Protein AF-A0A1E4LLB7-F1 (afdb_monomer_lite)

Structure (mmCIF, N/CA/C/O backbone):
data_AF-A0A1E4LLB7-F1
#
_entry.id   AF-A0A1E4LLB7-F1
#
loop_
_atom_site.group_PDB
_atom_site.id
_atom_site.type_symbol
_atom_site.label_atom_id
_atom_site.label_alt_id
_atom_site.label_comp_id
_atom_site.label_asym_id
_atom_site.label_entity_id
_atom_site.label_seq_id
_atom_site.pdbx_PDB_ins_code
_atom_site.Cartn_x
_atom_site.Cartn_y
_atom_site.Cartn_z
_atom_site.occupancy
_atom_site.B_iso_or_equiv
_atom_site.auth_seq_id
_atom_site.auth_comp_id
_atom_site.auth_asym_id
_atom_site.auth_atom_id
_atom_site.pdbx_PDB_model_num
ATOM 1 N N . MET A 1 1 ? -26.746 -5.885 -0.705 1.00 63.06 1 MET A N 1
ATOM 2 C CA . MET A 1 1 ? -27.217 -6.423 0.594 1.00 63.06 1 MET A CA 1
ATOM 3 C C . MET A 1 1 ? -27.078 -7.938 0.718 1.00 63.06 1 MET A C 1
ATOM 5 O O . MET A 1 1 ? -26.486 -8.363 1.697 1.00 63.06 1 MET A O 1
ATOM 9 N N . ILE A 1 2 ? -27.554 -8.748 -0.239 1.00 76.56 2 ILE A N 1
ATOM 10 C CA . ILE A 1 2 ? -27.534 -10.228 -0.144 1.00 76.56 2 ILE A CA 1
ATOM 11 C C . ILE A 1 2 ? -26.141 -10.801 0.170 1.00 76.56 2 ILE A C 1
ATOM 13 O O . ILE A 1 2 ? -26.000 -11.588 1.100 1.00 76.56 2 ILE A O 1
ATOM 17 N N . VAL A 1 3 ? -25.099 -10.339 -0.532 1.00 80.56 3 VAL A N 1
ATOM 18 C CA . VAL A 1 3 ? -23.709 -10.778 -0.293 1.00 80.56 3 VAL A CA 1
ATOM 19 C C . VAL A 1 3 ? -23.249 -10.482 1.137 1.00 80.56 3 VAL A C 1
ATOM 21 O O . VAL A 1 3 ? -22.582 -11.309 1.746 1.00 80.56 3 VAL A O 1
ATOM 24 N N . ALA A 1 4 ? -23.629 -9.331 1.698 1.00 79.12 4 ALA A N 1
ATOM 25 C CA . ALA A 1 4 ? -23.248 -8.960 3.058 1.00 79.12 4 ALA A CA 1
ATOM 26 C C . ALA A 1 4 ? -23.943 -9.851 4.095 1.00 79.12 4 ALA A C 1
ATOM 28 O O . ALA A 1 4 ? -23.287 -10.349 5.002 1.00 79.12 4 ALA A O 1
ATOM 29 N N . VAL A 1 5 ? -25.243 -10.111 3.929 1.00 82.25 5 VAL A N 1
ATOM 30 C CA . VAL A 1 5 ? -26.004 -11.003 4.822 1.00 82.25 5 VAL A CA 1
ATOM 31 C C . VAL A 1 5 ? -25.428 -12.419 4.791 1.00 82.25 5 VAL A C 1
ATOM 33 O O . VAL A 1 5 ? -25.175 -13.006 5.840 1.00 82.25 5 VAL A O 1
ATOM 36 N N . PHE A 1 6 ? -25.141 -12.938 3.595 1.00 85.06 6 PHE A N 1
ATOM 37 C CA . PHE A 1 6 ? -24.520 -14.251 3.439 1.00 85.06 6 PHE A CA 1
ATOM 38 C C . PHE A 1 6 ? -23.117 -14.297 4.059 1.00 85.06 6 PHE A C 1
ATOM 40 O O . PHE A 1 6 ? -22.771 -15.251 4.748 1.00 85.06 6 PHE A O 1
ATOM 47 N N . ASN A 1 7 ? -22.329 -13.234 3.884 1.00 85.69 7 ASN A N 1
ATOM 48 C CA . ASN A 1 7 ? -21.011 -13.103 4.496 1.00 85.69 7 ASN A CA 1
ATOM 49 C C . ASN A 1 7 ? -21.071 -13.110 6.032 1.00 85.69 7 ASN A C 1
ATOM 51 O O . ASN A 1 7 ? -20.263 -13.777 6.673 1.00 85.69 7 ASN A O 1
ATOM 55 N N . TYR A 1 8 ? -22.043 -12.411 6.623 1.00 84.12 8 TYR A N 1
ATOM 56 C CA . TYR A 1 8 ? -22.267 -12.432 8.069 1.00 84.12 8 TYR A CA 1
ATOM 57 C C . TYR A 1 8 ? -22.667 -13.827 8.568 1.00 84.12 8 TYR A C 1
ATOM 59 O O . TYR A 1 8 ? -22.150 -14.280 9.588 1.00 84.12 8 TYR A O 1
ATOM 67 N N . ALA A 1 9 ? -23.521 -14.544 7.832 1.00 84.62 9 ALA A N 1
ATOM 68 C CA . ALA A 1 9 ? -23.874 -15.925 8.163 1.00 84.62 9 ALA A CA 1
ATOM 69 C C . ALA A 1 9 ? -22.661 -16.874 8.071 1.00 84.62 9 ALA A C 1
ATOM 71 O O . ALA A 1 9 ? -22.466 -17.720 8.946 1.00 84.62 9 ALA A O 1
ATOM 72 N N . LEU A 1 10 ? -21.806 -16.699 7.057 1.00 83.06 10 LEU A N 1
ATOM 73 C CA . LEU A 1 10 ? -20.580 -17.479 6.858 1.00 83.06 10 LEU A CA 1
ATOM 74 C C . LEU A 1 10 ? -19.551 -17.231 7.978 1.00 83.06 10 LEU A C 1
ATOM 76 O O . LEU A 1 10 ? -18.949 -18.173 8.493 1.00 83.06 10 LEU A O 1
ATOM 80 N N . GLN A 1 11 ? -19.395 -15.970 8.394 1.00 82.44 11 GLN A N 1
ATOM 81 C CA . GLN A 1 11 ? -18.578 -15.561 9.544 1.00 82.44 11 GLN A CA 1
ATOM 82 C C . GLN A 1 11 ? -19.073 -16.176 10.860 1.00 82.44 11 GLN A C 1
ATOM 84 O O . GLN A 1 11 ? -18.268 -16.601 11.685 1.00 82.44 11 GLN A O 1
ATOM 89 N N . GLY A 1 12 ? -20.393 -16.255 11.048 1.00 76.50 12 GLY A N 1
ATOM 90 C CA . GLY A 1 12 ? -21.005 -16.815 12.255 1.00 76.50 12 GLY A CA 1
ATOM 91 C C . GLY A 1 12 ? -20.972 -18.344 12.352 1.00 76.50 12 GLY A C 1
ATOM 92 O O . GLY A 1 12 ? -21.199 -18.880 13.437 1.00 76.50 12 GLY A O 1
ATOM 93 N N . THR A 1 13 ? -20.693 -19.045 11.250 1.00 82.12 13 THR A N 1
ATOM 94 C CA . THR A 1 13 ? -20.763 -20.513 11.162 1.00 82.12 13 THR A CA 1
ATOM 95 C C . THR A 1 13 ? -19.412 -21.123 10.787 1.00 82.12 13 THR A C 1
ATOM 97 O O . THR A 1 13 ? -18.647 -21.500 11.670 1.00 82.12 13 THR A O 1
ATOM 100 N N . ALA A 1 14 ? -19.105 -21.201 9.490 1.00 73.25 14 ALA A N 1
ATOM 101 C CA . ALA A 1 14 ? -17.976 -21.945 8.933 1.00 73.25 14 ALA A CA 1
ATOM 102 C C . ALA A 1 14 ? -16.610 -21.288 9.179 1.00 73.25 14 ALA A C 1
ATOM 104 O O . ALA A 1 14 ? -15.604 -21.982 9.268 1.00 73.25 14 ALA A O 1
ATOM 105 N N . LEU A 1 15 ? -16.567 -19.958 9.293 1.00 72.94 15 LEU A N 1
ATOM 106 C CA . LEU A 1 15 ? -15.328 -19.202 9.523 1.00 72.94 15 LEU A CA 1
ATOM 107 C C . LEU A 1 15 ? -15.139 -18.801 10.993 1.00 72.94 15 LEU A C 1
ATOM 109 O O . LEU A 1 15 ? -14.212 -18.056 11.333 1.00 72.94 15 LEU A O 1
ATOM 113 N N . LYS A 1 16 ? -16.013 -19.294 11.876 1.00 71.44 16 LYS A N 1
ATOM 114 C CA . LYS A 1 16 ? -15.965 -19.010 13.306 1.00 71.44 16 LYS A CA 1
ATOM 115 C C . LYS A 1 16 ? -14.665 -19.570 13.891 1.00 71.44 16 LYS A C 1
ATOM 117 O O . LYS A 1 16 ? -14.416 -20.767 13.837 1.00 71.44 16 LYS A O 1
ATOM 122 N N . GLY A 1 17 ? -13.833 -18.688 14.443 1.00 67.19 17 GLY A N 1
ATOM 123 C CA . GLY A 1 17 ? -12.534 -19.043 15.029 1.00 67.19 17 GLY A CA 1
ATOM 124 C C . GLY A 1 17 ? -11.329 -18.914 14.089 1.00 67.19 17 GLY A C 1
ATOM 125 O O . GLY A 1 17 ? -10.203 -18.970 14.566 1.00 67.19 17 GLY A O 1
ATOM 126 N N . MET A 1 18 ? -11.525 -18.655 12.788 1.00 68.44 18 MET A N 1
ATOM 127 C CA . MET A 1 18 ? -10.414 -18.472 11.833 1.00 68.44 18 MET A CA 1
ATOM 128 C C . MET A 1 18 ? -9.831 -17.047 11.817 1.00 68.44 18 MET A C 1
ATOM 130 O O . MET A 1 18 ? -8.873 -16.784 11.098 1.00 68.44 18 MET A O 1
ATOM 134 N N . ASN A 1 19 ? -10.415 -16.117 12.583 1.00 70.50 19 ASN A N 1
ATOM 135 C CA . ASN A 1 19 ? -9.984 -14.717 12.719 1.00 70.50 19 ASN A CA 1
ATOM 136 C C . ASN A 1 19 ? -9.804 -13.956 11.383 1.00 70.50 19 ASN A C 1
ATOM 138 O O . ASN A 1 19 ? -9.046 -12.991 11.293 1.00 70.50 19 ASN A O 1
ATOM 142 N N . ILE A 1 20 ? -10.507 -14.386 10.328 1.00 72.12 20 ILE A N 1
ATOM 143 C CA . ILE A 1 20 ? -10.452 -13.758 9.004 1.00 72.12 20 ILE A CA 1
ATOM 144 C C . ILE A 1 20 ? -11.306 -12.490 9.009 1.00 72.12 20 ILE A C 1
ATOM 146 O O . ILE A 1 20 ? -12.443 -12.487 9.482 1.00 72.12 20 ILE A O 1
ATOM 150 N N . ASN A 1 21 ? -10.777 -11.411 8.435 1.00 76.12 21 ASN A N 1
ATOM 151 C CA . ASN A 1 21 ? -11.482 -10.137 8.361 1.00 76.12 21 ASN A CA 1
ATOM 152 C C . ASN A 1 21 ? -12.763 -10.247 7.492 1.00 76.12 21 ASN A C 1
ATOM 154 O O . ASN A 1 21 ? -12.668 -10.635 6.322 1.00 76.12 21 ASN A O 1
ATOM 158 N N . PRO A 1 22 ? -13.948 -9.857 8.006 1.00 78.81 22 PRO A N 1
ATOM 159 C CA . PRO A 1 22 ? -15.224 -9.959 7.288 1.00 78.81 22 PRO A CA 1
ATOM 160 C C . PRO A 1 22 ? -15.276 -9.157 5.988 1.00 78.81 22 PRO A C 1
ATOM 162 O O . PRO A 1 22 ? -16.010 -9.524 5.069 1.00 78.81 22 PRO A O 1
ATOM 165 N N . ASN A 1 23 ? -14.498 -8.080 5.878 1.00 79.44 23 ASN A N 1
ATOM 166 C CA . ASN A 1 23 ? -14.446 -7.270 4.663 1.00 79.44 23 ASN A CA 1
ATOM 167 C C . ASN A 1 23 ? -13.813 -8.045 3.502 1.00 79.44 23 ASN A C 1
ATOM 169 O O . ASN A 1 23 ? -14.218 -7.882 2.353 1.00 79.44 23 ASN A O 1
ATOM 173 N N . ILE A 1 24 ? -12.853 -8.924 3.797 1.00 75.56 24 ILE A N 1
ATOM 174 C CA . ILE A 1 24 ? -12.183 -9.752 2.791 1.00 75.56 24 ILE A CA 1
ATOM 175 C C . ILE A 1 24 ? -13.148 -10.800 2.248 1.00 75.56 24 ILE A C 1
ATOM 177 O O . ILE A 1 24 ? -13.271 -10.977 1.038 1.00 75.56 24 ILE A O 1
ATOM 181 N N . THR A 1 25 ? -13.848 -11.496 3.139 1.00 80.31 25 THR A N 1
ATOM 182 C CA . THR A 1 25 ? -14.781 -12.555 2.752 1.00 80.31 25 THR A CA 1
ATOM 183 C C . THR A 1 25 ? -15.961 -11.976 1.969 1.00 80.31 25 THR A C 1
ATOM 185 O O . THR A 1 25 ? -16.367 -12.556 0.963 1.00 80.31 25 THR A O 1
ATOM 188 N N . ALA A 1 26 ? -16.418 -10.766 2.319 1.00 82.62 26 ALA A N 1
ATOM 189 C CA . ALA A 1 26 ? -17.394 -10.019 1.527 1.00 82.62 26 ALA A CA 1
ATOM 190 C C . ALA A 1 26 ? -16.867 -9.656 0.129 1.00 82.62 26 ALA A C 1
ATOM 192 O O . ALA A 1 26 ? -17.610 -9.773 -0.846 1.00 82.62 26 ALA A O 1
ATOM 193 N N . LEU A 1 27 ? -15.598 -9.239 0.015 1.00 79.62 27 LEU A N 1
ATOM 194 C CA . LEU A 1 27 ? -14.969 -8.912 -1.268 1.00 79.62 27 LEU A CA 1
ATOM 195 C C . LEU A 1 27 ? -14.899 -10.144 -2.182 1.00 79.62 27 LEU A C 1
ATOM 197 O O . LEU A 1 27 ? -15.311 -10.076 -3.339 1.00 79.62 27 LEU A O 1
ATOM 201 N N . LEU A 1 28 ? -14.426 -11.277 -1.655 1.00 81.19 28 LEU A N 1
ATOM 202 C CA . LEU A 1 28 ? -14.304 -12.533 -2.401 1.00 81.19 28 LEU A CA 1
ATOM 203 C C . LEU A 1 28 ? -15.670 -13.055 -2.857 1.00 81.19 28 LEU A C 1
ATOM 205 O O . LEU A 1 28 ? -15.839 -13.398 -4.028 1.00 81.19 28 LEU A O 1
ATOM 209 N N . LEU A 1 29 ? -16.666 -13.048 -1.965 1.00 84.56 29 LEU A N 1
ATOM 210 C CA . LEU A 1 29 ? -18.039 -13.408 -2.316 1.00 84.56 29 LEU A CA 1
ATOM 211 C C . LEU A 1 29 ? -18.620 -12.454 -3.366 1.00 84.56 29 LEU A C 1
ATOM 213 O O . LEU A 1 29 ? -19.259 -12.906 -4.312 1.00 84.56 29 LEU A O 1
ATOM 217 N N . GLY A 1 30 ? -18.363 -11.149 -3.252 1.00 82.50 30 GLY A N 1
ATOM 218 C CA . GLY A 1 30 ? -18.782 -10.161 -4.246 1.00 82.50 30 GLY A CA 1
ATOM 219 C C . GLY A 1 30 ? -18.190 -10.429 -5.633 1.00 82.50 30 GLY A C 1
ATOM 220 O O . GLY A 1 30 ? -18.908 -10.360 -6.628 1.00 82.50 30 GLY A O 1
ATOM 221 N N . ILE A 1 31 ? -16.908 -10.799 -5.712 1.00 81.19 31 ILE A N 1
ATOM 222 C CA . ILE A 1 31 ? -16.253 -11.163 -6.978 1.00 81.19 31 ILE A CA 1
ATOM 223 C C . ILE A 1 31 ? -16.875 -12.434 -7.571 1.00 81.19 31 ILE A C 1
ATOM 225 O O . ILE A 1 31 ? -17.183 -12.455 -8.763 1.00 81.19 31 ILE A O 1
ATOM 229 N N . LEU A 1 32 ? -17.097 -13.471 -6.755 1.00 85.00 32 LEU A N 1
ATOM 230 C CA . LEU A 1 32 ? -17.693 -14.739 -7.194 1.00 85.00 32 LEU A CA 1
ATOM 231 C C . LEU A 1 32 ? -19.117 -14.545 -7.724 1.00 85.00 32 LEU A C 1
ATOM 233 O O . LEU A 1 32 ? -19.412 -14.900 -8.862 1.00 85.00 32 LEU A O 1
ATOM 237 N N . VAL A 1 33 ? -19.984 -13.923 -6.926 1.00 85.69 33 VAL A N 1
ATOM 238 C CA . VAL A 1 33 ? -21.388 -13.671 -7.280 1.00 85.69 33 VAL A CA 1
ATOM 239 C C . VAL A 1 33 ? -21.484 -12.723 -8.485 1.00 85.69 33 VAL A C 1
ATOM 241 O O . VAL A 1 33 ? -22.341 -12.907 -9.348 1.00 85.69 33 VAL A O 1
ATOM 244 N N . GLY A 1 34 ? -20.565 -11.757 -8.603 1.00 83.62 34 GLY A N 1
ATOM 245 C CA . GLY A 1 34 ? -20.459 -10.881 -9.772 1.00 83.62 34 GLY A CA 1
ATOM 246 C C . GLY A 1 34 ? -19.996 -11.597 -11.043 1.00 83.62 34 GLY A C 1
ATOM 247 O O . GLY A 1 34 ? -20.474 -11.274 -12.129 1.00 83.62 34 GLY A O 1
ATOM 248 N N . ASN A 1 35 ? -19.096 -12.581 -10.937 1.00 84.00 35 ASN A N 1
ATOM 249 C CA . ASN A 1 35 ? -18.689 -13.428 -12.066 1.00 84.00 35 ASN A CA 1
ATOM 250 C C . ASN A 1 35 ? -19.808 -14.362 -12.533 1.00 84.00 35 ASN A C 1
ATOM 252 O O . ASN A 1 35 ? -19.918 -14.604 -13.729 1.00 84.00 35 ASN A O 1
ATOM 256 N N . LEU A 1 36 ? -20.669 -14.816 -11.621 1.00 86.56 36 LEU A N 1
ATOM 257 C CA . LEU A 1 36 ? -21.858 -15.610 -11.946 1.00 86.56 36 LEU A CA 1
ATOM 258 C C . LEU A 1 36 ? -23.005 -14.781 -12.556 1.00 86.56 36 LEU A C 1
ATOM 260 O O . LEU A 1 36 ? -24.041 -15.340 -12.895 1.00 86.56 36 LEU A O 1
ATOM 264 N N . GLY A 1 37 ? -22.848 -13.457 -12.684 1.00 83.31 37 GLY A N 1
ATOM 265 C CA . GLY A 1 37 ? -23.86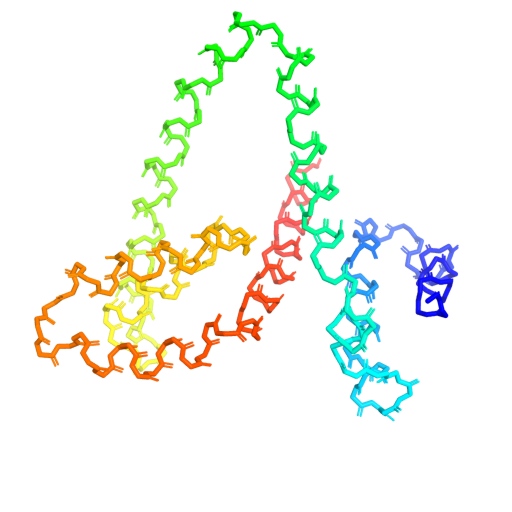8 -12.572 -13.257 1.00 83.31 37 GLY A CA 1
ATOM 266 C C . GLY A 1 37 ? -25.067 -12.305 -12.342 1.00 83.31 37 GLY A C 1
ATOM 267 O O . GLY A 1 37 ? -26.044 -11.705 -12.775 1.00 83.31 37 GLY A O 1
ATOM 268 N N . LEU A 1 38 ? -24.996 -12.717 -11.074 1.00 84.38 38 LEU A N 1
ATOM 269 C CA . LEU A 1 38 ? -26.083 -12.560 -10.101 1.00 84.38 38 LEU A CA 1
ATOM 270 C C . LEU A 1 38 ? -26.171 -11.141 -9.517 1.00 84.38 38 LEU A C 1
ATOM 272 O O . LEU A 1 38 ? -27.167 -10.795 -8.886 1.00 84.38 38 LEU A O 1
ATOM 276 N N . ILE A 1 39 ? -25.122 -10.329 -9.686 1.00 83.44 39 ILE A N 1
ATOM 277 C CA . ILE A 1 39 ? -25.096 -8.922 -9.275 1.00 83.44 39 ILE A CA 1
ATOM 278 C C . ILE A 1 39 ? -24.539 -8.039 -10.386 1.00 83.44 39 ILE A C 1
ATOM 280 O O . ILE A 1 39 ? -23.642 -8.428 -11.139 1.00 83.44 39 ILE A O 1
ATOM 284 N N . ASP A 1 40 ? -25.040 -6.810 -10.433 1.00 78.94 40 ASP A N 1
ATOM 285 C CA . ASP A 1 40 ? -24.571 -5.797 -11.362 1.00 78.94 40 ASP A CA 1
ATOM 286 C C . ASP A 1 40 ? -23.098 -5.443 -11.154 1.00 78.94 40 ASP A C 1
ATOM 288 O O . ASP A 1 40 ? -22.620 -5.258 -10.032 1.00 78.94 40 ASP A O 1
ATOM 292 N N . ARG A 1 41 ? -22.376 -5.275 -12.265 1.00 76.81 41 ARG A N 1
ATOM 293 C CA . ARG A 1 41 ? -21.036 -4.681 -12.261 1.00 76.81 41 ARG A CA 1
ATOM 294 C C . ARG A 1 41 ? -21.137 -3.180 -12.031 1.00 76.81 41 ARG A C 1
ATOM 296 O O . ARG A 1 41 ? -22.008 -2.528 -12.599 1.00 76.81 41 ARG A O 1
ATOM 303 N N . ALA A 1 42 ? -20.215 -2.643 -11.232 1.00 75.31 42 ALA A N 1
ATOM 304 C CA . ALA A 1 42 ? -20.131 -1.212 -10.938 1.00 75.31 42 ALA A CA 1
ATOM 305 C C . ALA A 1 42 ? -21.479 -0.581 -10.497 1.00 75.31 42 ALA A C 1
ATOM 307 O O . ALA A 1 42 ? -21.854 0.473 -11.010 1.00 75.31 42 ALA A O 1
ATOM 308 N N . PRO A 1 43 ? -22.214 -1.182 -9.536 1.00 79.88 43 PRO A N 1
ATOM 309 C CA . PRO A 1 43 ? -23.557 -0.722 -9.171 1.00 79.88 43 PRO A CA 1
ATOM 310 C C . PRO A 1 43 ? -23.550 0.718 -8.632 1.00 79.88 43 PRO A C 1
ATOM 312 O O . PRO A 1 43 ? -24.477 1.478 -8.879 1.00 79.88 43 PRO A O 1
ATOM 315 N N . LEU A 1 44 ? -22.458 1.125 -7.975 1.00 81.75 44 LEU A N 1
ATOM 316 C CA . LEU A 1 44 ? -22.225 2.498 -7.509 1.00 81.75 44 LEU A CA 1
ATOM 317 C C . LEU A 1 44 ? -22.214 3.533 -8.640 1.00 81.75 44 LEU A C 1
ATOM 319 O O . LEU A 1 44 ? -22.694 4.643 -8.441 1.00 81.75 44 LEU A O 1
ATOM 323 N N . PHE A 1 45 ? -21.677 3.171 -9.807 1.00 82.31 45 PHE A N 1
ATOM 324 C CA . PHE A 1 45 ? -21.682 4.037 -10.987 1.00 82.31 45 PHE A CA 1
ATOM 325 C C . PHE A 1 45 ? -23.027 3.977 -11.709 1.00 82.31 45 PHE A C 1
ATOM 327 O O . PHE A 1 45 ? -23.525 5.004 -12.148 1.00 82.31 45 PHE A O 1
ATOM 334 N N . LYS A 1 46 ? -23.653 2.795 -11.779 1.00 83.69 46 LYS A N 1
ATOM 335 C CA . LYS A 1 46 ? -24.982 2.629 -12.391 1.00 83.69 46 LYS A CA 1
ATOM 336 C C . LYS A 1 46 ? -26.071 3.436 -11.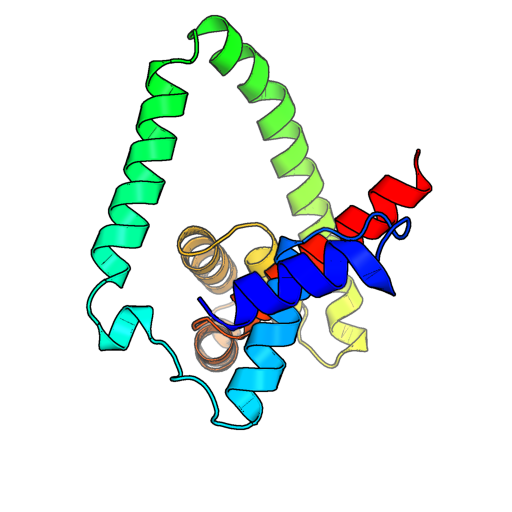684 1.00 83.69 46 LYS A C 1
ATOM 338 O O . LYS A 1 46 ? -26.969 3.942 -12.343 1.00 83.69 46 LYS A O 1
ATOM 343 N N . CYS A 1 47 ? -25.998 3.542 -10.361 1.00 87.44 47 CYS A N 1
ATOM 344 C CA . CYS A 1 47 ? -26.956 4.306 -9.562 1.00 87.44 47 CYS A CA 1
ATOM 345 C C . CYS A 1 47 ? -26.505 5.752 -9.290 1.00 87.44 47 CYS A C 1
ATOM 347 O O . CYS A 1 47 ? -27.093 6.394 -8.427 1.00 87.44 47 CYS A O 1
ATOM 349 N N . ASP A 1 48 ? -25.438 6.225 -9.948 1.00 86.00 48 ASP A N 1
ATOM 350 C CA . ASP A 1 48 ? -24.839 7.559 -9.759 1.00 86.00 48 ASP A CA 1
ATOM 351 C C . ASP A 1 48 ? -24.544 7.931 -8.285 1.00 86.00 48 ASP A C 1
ATOM 353 O O . ASP A 1 48 ? -24.501 9.086 -7.872 1.00 86.00 48 ASP A O 1
ATOM 357 N N . ALA A 1 49 ? -24.318 6.916 -7.447 1.00 88.31 49 ALA A N 1
ATOM 358 C CA . ALA A 1 49 ? -2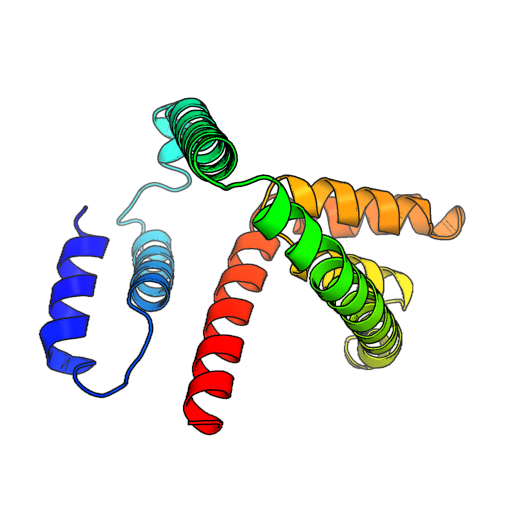4.107 7.066 -6.008 1.00 88.31 49 ALA A CA 1
ATOM 359 C C . ALA A 1 49 ? -22.619 7.176 -5.635 1.00 88.31 49 ALA A C 1
ATOM 361 O O . ALA A 1 49 ? -22.275 7.397 -4.472 1.00 88.31 49 ALA A O 1
ATOM 362 N N . TYR A 1 50 ? -21.716 7.013 -6.607 1.00 84.00 50 TYR A N 1
ATOM 363 C CA . TYR A 1 50 ? -20.274 7.056 -6.375 1.00 84.00 50 TYR A CA 1
ATOM 364 C C . TYR A 1 50 ? -19.817 8.396 -5.779 1.00 84.00 50 TYR A C 1
ATOM 366 O O . TYR A 1 50 ? -19.047 8.408 -4.817 1.00 84.00 50 TYR A O 1
ATOM 374 N N . GLY A 1 51 ? -20.337 9.519 -6.287 1.00 85.38 51 GLY A N 1
ATOM 375 C CA . GLY A 1 51 ? -20.023 10.848 -5.756 1.00 85.38 51 GLY A CA 1
ATOM 376 C C . GLY A 1 51 ? -20.424 11.004 -4.287 1.00 85.38 51 GLY A C 1
ATOM 377 O O . GLY A 1 51 ? -19.626 11.472 -3.476 1.00 85.38 51 GLY A O 1
ATOM 378 N N . LEU A 1 52 ? -21.617 10.524 -3.919 1.00 90.31 52 LEU A N 1
ATOM 379 C CA . LEU A 1 52 ? -22.110 10.542 -2.536 1.00 90.31 52 LEU A CA 1
ATOM 380 C C . LEU A 1 52 ? -21.259 9.677 -1.599 1.00 90.31 52 LEU A C 1
ATOM 382 O O . LEU A 1 52 ? -21.008 10.070 -0.458 1.00 90.31 52 LEU A O 1
ATOM 386 N N . LEU A 1 53 ? -20.778 8.524 -2.071 1.00 88.75 53 LEU A N 1
ATOM 387 C CA . LEU A 1 53 ? -19.872 7.667 -1.305 1.00 88.75 53 LEU A CA 1
ATOM 388 C C . LEU A 1 53 ? -18.541 8.377 -1.020 1.00 88.75 53 LEU A C 1
ATOM 390 O O . LEU A 1 53 ? -18.103 8.421 0.129 1.00 88.75 53 LEU A O 1
ATOM 394 N N . ILE A 1 54 ? -17.909 8.951 -2.048 1.00 86.44 54 ILE A N 1
ATOM 395 C CA . ILE A 1 54 ? -16.631 9.663 -1.897 1.00 86.44 54 ILE A CA 1
ATOM 396 C C . ILE A 1 54 ? -16.791 10.891 -0.997 1.00 86.44 54 ILE A C 1
ATOM 398 O O . ILE A 1 54 ? -15.959 11.107 -0.116 1.00 86.44 54 ILE A O 1
ATOM 402 N N . LEU A 1 55 ? -17.879 11.649 -1.156 1.00 89.06 55 LEU A N 1
ATOM 403 C CA . LEU A 1 55 ? -18.185 12.797 -0.304 1.00 89.06 55 LEU A CA 1
ATOM 404 C C . LEU A 1 55 ? -18.305 12.385 1.168 1.00 89.06 55 LEU A C 1
ATOM 406 O O . LEU A 1 55 ? -17.732 13.029 2.044 1.00 89.06 55 LEU A O 1
ATOM 410 N N . SER A 1 56 ? -19.000 11.278 1.431 1.00 90.19 56 SER A N 1
ATOM 411 C CA . SER A 1 56 ? -19.196 10.746 2.781 1.00 90.19 56 SER A CA 1
ATOM 412 C C . SER A 1 56 ? -17.874 10.286 3.412 1.00 90.19 56 SER A C 1
ATOM 414 O O . SER A 1 56 ? -17.616 10.564 4.582 1.00 90.19 56 SER A O 1
ATOM 416 N N . LEU A 1 57 ? -16.995 9.639 2.636 1.00 87.56 57 LEU A N 1
ATOM 417 C CA . LEU A 1 57 ? -15.655 9.237 3.086 1.00 87.56 57 LEU A CA 1
ATOM 418 C C . LEU A 1 57 ? -14.753 10.446 3.384 1.00 87.56 57 LEU A C 1
ATOM 420 O O . LEU A 1 57 ? -14.054 10.458 4.397 1.00 87.56 57 LEU A O 1
ATOM 424 N N . MET A 1 58 ? -14.793 11.479 2.540 1.00 87.56 58 MET A N 1
ATOM 425 C CA . MET A 1 58 ? -14.050 12.725 2.766 1.00 87.56 58 MET A CA 1
ATOM 426 C C . MET A 1 58 ? -14.576 13.477 3.994 1.00 87.56 58 MET A C 1
ATOM 428 O O . MET A 1 58 ? -13.787 13.952 4.809 1.00 87.56 58 MET A O 1
ATOM 432 N N . GLY A 1 59 ? -15.899 13.528 4.174 1.00 91.00 59 GLY A N 1
ATOM 433 C CA . GLY A 1 59 ? -16.534 14.103 5.359 1.00 91.00 59 GLY A CA 1
ATOM 434 C C . GLY A 1 59 ? -16.128 13.380 6.644 1.00 91.00 59 GLY A C 1
ATOM 435 O O . GLY A 1 59 ? -15.805 14.031 7.635 1.00 91.00 59 GLY A O 1
ATOM 436 N N . LEU A 1 60 ? -16.048 12.046 6.613 1.00 91.19 60 LEU A N 1
ATOM 437 C CA . LEU A 1 60 ? -15.548 11.248 7.733 1.00 91.19 60 LEU A CA 1
ATOM 438 C C . LEU A 1 60 ? -14.082 11.573 8.060 1.00 91.19 60 LEU A C 1
ATOM 440 O O . LEU A 1 60 ? -13.732 11.725 9.230 1.00 91.19 60 LEU A O 1
ATOM 444 N N . MET A 1 61 ? -13.222 11.720 7.047 1.00 87.44 61 MET A N 1
ATOM 445 C CA . MET A 1 61 ? -11.830 12.141 7.250 1.00 87.44 61 MET A CA 1
ATOM 446 C C . MET A 1 61 ? -11.739 13.533 7.887 1.00 87.44 61 MET A C 1
ATOM 448 O O . MET A 1 61 ? -11.012 13.707 8.866 1.00 87.44 61 MET A O 1
ATOM 452 N N . ALA A 1 62 ? -12.498 14.505 7.375 1.00 89.88 62 ALA A N 1
ATOM 453 C CA . ALA A 1 62 ? -12.535 15.860 7.919 1.00 89.88 62 ALA A CA 1
ATOM 454 C C . ALA A 1 62 ? -13.054 15.879 9.366 1.00 89.88 62 ALA A C 1
ATOM 456 O O . ALA A 1 62 ? -12.486 16.563 10.214 1.00 89.88 62 ALA A O 1
ATOM 457 N N . ASN A 1 63 ? -14.085 15.085 9.669 1.00 92.56 63 ASN A N 1
ATOM 458 C CA . ASN A 1 63 ? -14.628 14.952 11.017 1.00 92.56 63 ASN A CA 1
ATOM 459 C C . ASN A 1 63 ? -13.598 14.370 11.996 1.00 92.56 63 ASN A C 1
ATOM 461 O O . ASN A 1 63 ? -13.402 14.918 13.078 1.00 92.56 63 ASN A O 1
ATOM 465 N N . ASN A 1 64 ? -12.886 13.310 11.609 1.00 89.50 64 ASN A N 1
ATOM 466 C CA . ASN A 1 64 ? -11.827 12.738 12.442 1.00 89.50 64 ASN A CA 1
ATOM 467 C C . ASN A 1 64 ? -10.696 13.743 12.696 1.00 89.50 64 ASN A C 1
ATOM 469 O O . ASN A 1 64 ? -10.194 13.841 13.817 1.00 89.50 64 ASN A O 1
ATOM 473 N N . LEU A 1 65 ? -10.316 14.518 11.676 1.00 88.25 65 LEU A N 1
ATOM 474 C CA . LEU A 1 65 ? -9.281 15.539 11.804 1.00 88.25 65 LEU A CA 1
ATOM 475 C C . LEU A 1 65 ? -9.718 16.683 12.730 1.00 88.25 65 LEU A C 1
ATOM 477 O O . LEU A 1 65 ? -8.959 17.062 13.618 1.00 88.25 65 LEU A O 1
ATOM 481 N N . ALA A 1 66 ? -10.949 17.178 12.576 1.00 91.06 66 ALA A N 1
ATOM 482 C CA . ALA A 1 66 ? -11.515 18.235 13.416 1.00 91.06 66 ALA A CA 1
ATOM 483 C C . ALA A 1 66 ? -11.597 17.834 14.899 1.00 91.06 66 ALA A C 1
ATOM 485 O O . ALA A 1 66 ? -11.433 18.674 15.779 1.00 91.06 66 ALA A O 1
ATOM 486 N N . ASN A 1 67 ? -11.803 16.544 15.177 1.00 92.00 67 ASN A N 1
ATOM 487 C CA . ASN A 1 67 ? -11.860 16.000 16.534 1.00 92.00 67 ASN A CA 1
ATOM 488 C C . ASN A 1 67 ? -10.488 15.583 17.101 1.00 92.00 67 ASN A C 1
ATOM 490 O O . ASN A 1 67 ? -10.415 15.079 18.223 1.00 92.00 67 ASN A O 1
ATOM 494 N N . THR A 1 68 ? -9.389 15.775 16.362 1.00 89.88 68 THR A N 1
ATOM 495 C CA . THR A 1 68 ? -8.045 15.381 16.806 1.00 89.88 68 THR A CA 1
ATOM 496 C C . THR A 1 68 ? -7.261 16.590 17.333 1.00 89.88 68 THR A C 1
ATOM 498 O O . THR A 1 68 ? -6.995 17.522 16.575 1.00 89.88 68 THR A O 1
ATOM 501 N N . PRO A 1 69 ? -6.814 16.588 18.606 1.00 92.88 69 PRO A N 1
ATOM 502 C CA . PRO A 1 69 ? -6.002 17.673 19.156 1.00 92.88 69 PRO A CA 1
ATOM 503 C C . PRO A 1 69 ? -4.696 17.879 18.381 1.00 92.88 69 PRO A C 1
ATOM 505 O O . PRO A 1 69 ? -3.975 16.916 18.103 1.00 92.88 69 PRO A O 1
ATOM 508 N N . LEU A 1 70 ? -4.331 19.139 18.126 1.00 91.00 70 LEU A N 1
ATOM 509 C CA . LEU A 1 70 ? -3.111 19.502 17.395 1.00 91.00 70 LEU A CA 1
ATOM 510 C C . LEU A 1 70 ? -1.822 18.858 17.959 1.00 91.00 70 LEU A C 1
ATOM 512 O O . LEU A 1 70 ? -1.030 18.362 17.158 1.00 91.00 70 LEU A O 1
ATOM 516 N N . PRO A 1 71 ? -1.606 18.755 19.290 1.00 92.25 71 PRO A N 1
ATOM 517 C CA . PRO A 1 71 ? -0.419 18.084 19.828 1.00 92.25 71 PRO A CA 1
ATOM 518 C C . PRO A 1 71 ? -0.330 16.598 19.450 1.00 92.25 71 PRO A C 1
ATOM 520 O O . PRO A 1 71 ? 0.756 16.111 19.145 1.00 92.25 71 PRO A O 1
ATOM 523 N N . LYS A 1 72 ? -1.468 15.886 19.409 1.00 91.50 72 LYS A N 1
ATOM 524 C CA . LYS A 1 72 ? -1.524 14.489 18.942 1.00 91.50 72 LYS A CA 1
ATOM 525 C C . LYS A 1 72 ? -1.241 14.386 17.447 1.00 91.50 72 LYS A C 1
ATOM 527 O O . LYS A 1 72 ? -0.592 13.442 17.010 1.00 91.50 72 LYS A O 1
ATOM 532 N N . LEU A 1 73 ? -1.717 15.348 16.659 1.00 89.38 73 LEU A N 1
ATOM 533 C CA . LEU A 1 73 ? -1.431 15.385 15.228 1.00 89.38 73 LEU A CA 1
ATOM 534 C C . LEU A 1 73 ? 0.077 15.537 14.981 1.00 89.38 73 LEU A C 1
ATOM 536 O O . LEU A 1 73 ? 0.667 14.767 14.229 1.00 89.38 73 LEU A O 1
ATOM 540 N N . LEU A 1 74 ? 0.710 16.489 15.670 1.00 92.75 74 LEU A N 1
ATOM 541 C CA . LEU A 1 74 ? 2.140 16.768 15.540 1.00 92.75 74 LEU A CA 1
ATOM 542 C C . LEU A 1 74 ? 3.005 15.596 16.011 1.00 92.75 74 LEU A C 1
ATOM 544 O O . LEU A 1 74 ? 4.003 15.282 15.363 1.00 92.75 74 LEU A O 1
ATOM 548 N N . SER A 1 75 ? 2.600 14.891 17.073 1.00 93.19 75 SER A N 1
ATOM 549 C CA . SER A 1 75 ? 3.324 13.703 17.538 1.00 93.19 75 SER A CA 1
ATOM 550 C C . SER A 1 75 ? 3.307 12.554 16.525 1.00 93.19 75 SER A C 1
ATOM 552 O O . SER A 1 75 ? 4.175 11.688 16.571 1.00 93.19 75 SER A O 1
ATOM 554 N N . LEU A 1 76 ? 2.333 12.532 15.606 1.00 90.81 76 LEU A N 1
ATOM 555 C CA . LEU A 1 76 ? 2.238 11.525 14.548 1.00 90.81 76 LEU A CA 1
ATOM 556 C C . LEU A 1 76 ? 3.058 11.879 13.303 1.00 90.81 76 LEU A C 1
ATOM 558 O O . LEU A 1 76 ? 3.348 10.984 12.510 1.00 90.81 76 LEU A O 1
ATOM 562 N N . VAL A 1 77 ? 3.469 13.139 13.123 1.00 91.44 77 VAL A N 1
ATOM 563 C CA . VAL A 1 77 ? 4.189 13.584 11.915 1.00 91.44 77 VAL A CA 1
ATOM 564 C C . VAL A 1 77 ? 5.505 12.831 11.748 1.00 91.44 77 VAL A C 1
ATOM 566 O O . VAL A 1 77 ? 5.723 12.216 10.708 1.00 91.44 77 VAL A O 1
ATOM 569 N N . ALA A 1 78 ? 6.358 12.833 12.776 1.00 91.81 78 ALA A N 1
ATOM 570 C CA . ALA A 1 78 ? 7.656 12.161 12.732 1.00 91.81 78 ALA A CA 1
ATOM 571 C C . ALA A 1 78 ? 7.543 10.647 12.448 1.00 91.81 78 ALA A C 1
ATOM 573 O O . ALA A 1 78 ? 8.121 10.203 11.456 1.00 91.81 78 ALA A O 1
ATOM 574 N N . PRO A 1 79 ? 6.771 9.846 13.215 1.00 92.38 79 PRO A N 1
ATOM 575 C CA . PRO A 1 79 ? 6.664 8.411 12.953 1.00 92.38 79 PRO A CA 1
ATOM 576 C C . PRO A 1 79 ? 6.025 8.104 11.594 1.00 92.38 79 PRO A C 1
ATOM 578 O O . PRO A 1 79 ? 6.465 7.177 10.915 1.00 92.38 79 PRO A O 1
ATOM 581 N N . 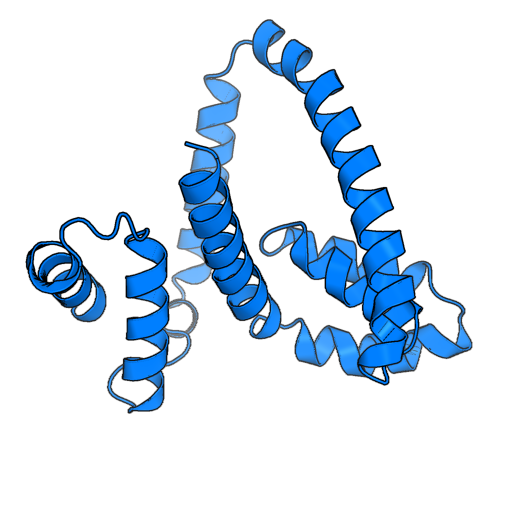THR A 1 80 ? 5.044 8.898 11.151 1.00 89.38 80 THR A N 1
ATOM 582 C CA . THR A 1 80 ? 4.424 8.710 9.829 1.00 89.38 80 THR A CA 1
ATOM 583 C C . THR A 1 80 ? 5.414 9.011 8.708 1.00 89.38 80 THR A C 1
ATOM 585 O O . THR A 1 80 ? 5.509 8.243 7.754 1.00 89.38 80 THR A O 1
ATOM 588 N N . LEU A 1 81 ? 6.195 10.089 8.828 1.00 91.44 81 LEU A N 1
ATOM 589 C CA . LEU A 1 81 ? 7.211 10.443 7.840 1.00 91.44 81 LEU A CA 1
ATOM 590 C C . LEU A 1 81 ? 8.298 9.366 7.757 1.00 91.44 81 LEU A C 1
ATOM 592 O O . LEU A 1 81 ? 8.660 8.950 6.659 1.00 91.44 81 LEU A O 1
ATOM 596 N N . THR A 1 82 ? 8.775 8.861 8.898 1.00 91.12 82 THR A N 1
ATOM 597 C CA . THR A 1 82 ? 9.749 7.763 8.935 1.00 91.12 82 THR A CA 1
ATOM 598 C C . THR A 1 82 ? 9.188 6.496 8.294 1.00 91.12 82 THR A C 1
ATOM 600 O O . THR A 1 82 ? 9.850 5.905 7.442 1.00 91.12 82 THR A O 1
ATOM 603 N N . ALA A 1 83 ? 7.962 6.097 8.646 1.00 89.56 83 ALA A N 1
ATOM 604 C CA . ALA A 1 83 ? 7.318 4.917 8.075 1.00 89.56 83 ALA A CA 1
ATOM 605 C C . ALA A 1 83 ? 7.129 5.044 6.556 1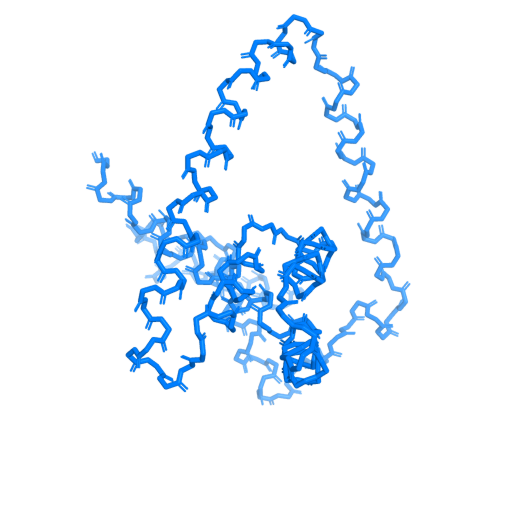.00 89.56 83 ALA A C 1
ATOM 607 O O . ALA A 1 83 ? 7.404 4.094 5.824 1.00 89.56 83 ALA A O 1
ATOM 608 N N . LEU A 1 84 ? 6.722 6.222 6.071 1.00 88.12 84 LEU A N 1
ATOM 609 C CA . LEU A 1 84 ? 6.563 6.482 4.642 1.00 88.12 84 LEU A CA 1
ATOM 610 C C . LEU A 1 84 ? 7.900 6.466 3.903 1.00 88.12 84 LEU A C 1
ATOM 612 O O . LEU A 1 84 ? 7.984 5.845 2.847 1.00 88.12 84 LEU A O 1
ATOM 616 N N . LEU A 1 85 ? 8.944 7.101 4.438 1.00 89.19 85 LEU A N 1
ATOM 617 C CA . LEU A 1 85 ? 10.264 7.128 3.803 1.00 89.19 85 LEU A CA 1
ATOM 618 C C . LEU A 1 85 ? 10.874 5.726 3.716 1.00 89.19 85 LEU A C 1
ATOM 620 O O . LEU A 1 85 ? 11.262 5.287 2.633 1.00 89.19 85 LEU A O 1
ATOM 624 N N . VAL A 1 86 ? 10.914 5.005 4.839 1.00 92.19 86 VAL A N 1
ATOM 625 C CA . VAL A 1 86 ? 11.488 3.654 4.901 1.00 92.19 86 VAL A CA 1
ATOM 626 C C . VAL A 1 86 ? 10.644 2.678 4.083 1.00 92.19 86 VAL A C 1
ATOM 628 O O . VAL A 1 86 ? 11.182 1.951 3.250 1.00 92.19 86 VAL A O 1
ATOM 631 N N . GLY A 1 87 ? 9.320 2.697 4.256 1.00 89.06 87 GLY A N 1
ATOM 632 C CA . GLY A 1 87 ? 8.401 1.833 3.518 1.00 89.06 87 GLY A CA 1
ATOM 633 C C . GLY A 1 87 ? 8.481 2.055 2.009 1.00 89.06 87 GLY A C 1
ATOM 634 O O . GLY A 1 87 ? 8.585 1.094 1.249 1.00 89.06 87 GLY A O 1
ATOM 635 N N . SER A 1 88 ? 8.526 3.313 1.564 1.00 87.12 88 SER A N 1
ATOM 636 C CA . SER A 1 88 ? 8.660 3.635 0.137 1.00 87.12 88 SER A CA 1
ATOM 637 C C . SER A 1 88 ? 10.004 3.177 -0.424 1.00 87.12 88 SER A C 1
ATOM 639 O O . SER A 1 88 ? 10.036 2.589 -1.502 1.00 87.12 88 SER A O 1
ATOM 641 N N . ALA A 1 89 ? 11.107 3.379 0.303 1.00 89.94 89 ALA A N 1
ATOM 642 C CA . ALA A 1 89 ? 12.428 2.922 -0.127 1.00 89.94 89 ALA A CA 1
ATOM 643 C C . ALA A 1 89 ? 12.478 1.394 -0.305 1.00 89.94 89 ALA A C 1
ATOM 645 O O . ALA A 1 89 ? 12.967 0.904 -1.326 1.00 89.94 89 ALA A O 1
ATOM 646 N N . VAL A 1 90 ? 11.905 0.645 0.643 1.00 91.38 90 VAL A N 1
ATOM 647 C CA . VAL A 1 90 ? 11.798 -0.820 0.561 1.00 91.38 90 VAL A CA 1
ATOM 648 C C . VAL A 1 90 ? 10.946 -1.237 -0.636 1.00 91.38 90 VAL A C 1
ATOM 650 O O . VAL A 1 90 ? 11.360 -2.094 -1.412 1.00 91.38 90 VAL A O 1
ATOM 653 N N . LEU A 1 91 ? 9.792 -0.603 -0.854 1.00 88.25 91 LEU A N 1
ATOM 654 C CA . LEU A 1 91 ? 8.913 -0.924 -1.983 1.00 88.25 91 LEU A CA 1
ATOM 655 C C . LEU A 1 91 ? 9.535 -0.604 -3.346 1.00 88.25 91 LEU A C 1
ATOM 657 O O . LEU A 1 91 ? 9.300 -1.339 -4.307 1.00 88.25 91 LEU A O 1
ATOM 661 N N . ILE A 1 92 ? 10.341 0.456 -3.444 1.00 88.62 92 ILE A N 1
ATOM 662 C CA . ILE A 1 92 ? 11.114 0.771 -4.652 1.00 88.62 92 ILE A CA 1
ATOM 663 C C . ILE A 1 92 ? 12.178 -0.305 -4.885 1.00 88.62 92 ILE A C 1
ATOM 665 O O . ILE A 1 92 ? 12.289 -0.819 -6.000 1.00 88.62 92 ILE A O 1
ATOM 669 N N . ALA A 1 93 ? 12.926 -0.687 -3.846 1.00 90.69 93 ALA A N 1
ATOM 670 C CA . ALA A 1 93 ? 13.956 -1.719 -3.940 1.00 90.69 93 ALA A CA 1
ATOM 671 C C . ALA A 1 93 ? 13.363 -3.080 -4.344 1.00 90.69 93 ALA A C 1
ATOM 673 O O . ALA A 1 93 ? 13.839 -3.709 -5.293 1.00 90.69 93 ALA A O 1
ATOM 674 N N . CYS A 1 94 ? 12.277 -3.499 -3.690 1.00 90.06 94 CYS A N 1
ATOM 675 C CA . CYS A 1 94 ? 11.548 -4.719 -4.023 1.00 90.06 94 CYS A CA 1
ATOM 676 C C . CYS A 1 94 ? 10.949 -4.654 -5.430 1.00 90.06 94 CYS A C 1
ATOM 678 O O . CYS A 1 94 ? 11.102 -5.603 -6.192 1.00 90.06 94 CYS A O 1
ATOM 680 N N . GLY A 1 95 ? 10.321 -3.537 -5.810 1.00 88.00 95 GLY A N 1
ATOM 681 C CA . GLY A 1 95 ? 9.737 -3.353 -7.138 1.00 88.00 95 GLY A CA 1
ATOM 682 C C . GLY A 1 95 ? 10.782 -3.448 -8.247 1.00 88.00 95 GLY A C 1
ATOM 683 O O . GLY A 1 95 ? 10.601 -4.192 -9.207 1.00 88.00 95 GLY A O 1
ATOM 684 N N . ALA A 1 96 ? 11.919 -2.767 -8.097 1.00 88.38 96 ALA A N 1
ATOM 685 C CA . ALA A 1 96 ? 13.003 -2.807 -9.074 1.00 88.38 96 ALA A CA 1
ATOM 686 C C . ALA A 1 96 ? 13.709 -4.174 -9.132 1.00 88.38 96 ALA A C 1
ATOM 688 O O . ALA A 1 96 ? 14.095 -4.619 -10.217 1.00 88.38 96 ALA A O 1
ATOM 689 N N . GLY A 1 97 ? 13.896 -4.827 -7.980 1.00 88.69 97 GLY A N 1
ATOM 690 C CA . GLY A 1 97 ? 14.582 -6.113 -7.867 1.00 88.69 97 GLY A CA 1
ATOM 691 C C . GLY A 1 97 ? 13.739 -7.283 -8.368 1.00 88.69 97 GLY A C 1
ATOM 692 O O . GLY A 1 97 ? 14.195 -8.063 -9.206 1.00 88.69 97 GLY A O 1
ATOM 693 N N . LEU A 1 98 ? 12.490 -7.378 -7.903 1.00 87.94 98 LEU A N 1
ATOM 694 C CA . LEU A 1 98 ? 11.599 -8.495 -8.211 1.00 87.94 98 LEU A CA 1
ATOM 695 C C . LEU A 1 98 ? 10.980 -8.403 -9.607 1.00 87.94 98 LEU A C 1
ATOM 697 O O . LEU A 1 98 ? 10.648 -9.440 -10.173 1.00 87.94 98 LEU A O 1
ATOM 701 N N . ALA A 1 99 ? 10.895 -7.210 -10.214 1.00 86.00 99 ALA A N 1
ATOM 702 C CA . ALA A 1 99 ? 10.344 -7.033 -11.565 1.00 86.00 99 ALA A CA 1
ATOM 703 C C . ALA A 1 99 ? 10.935 -8.001 -12.598 1.00 86.00 99 ALA A C 1
ATOM 705 O O . ALA A 1 99 ? 10.213 -8.525 -13.446 1.00 86.00 99 ALA A O 1
ATOM 706 N N . ARG A 1 100 ? 12.242 -8.275 -12.496 1.00 81.31 100 ARG A N 1
ATOM 707 C CA . ARG A 1 100 ? 12.957 -9.153 -13.428 1.00 81.31 100 ARG A CA 1
ATOM 708 C C . ARG A 1 100 ? 12.472 -10.599 -13.385 1.00 81.31 100 ARG A C 1
ATOM 710 O O . ARG A 1 100 ? 12.427 -11.228 -14.435 1.00 81.31 100 ARG A O 1
ATOM 717 N N . PHE A 1 101 ? 12.064 -11.099 -12.218 1.00 86.81 101 PHE A N 1
ATOM 718 C CA . PHE A 1 101 ? 11.509 -12.451 -12.090 1.00 86.81 101 PHE A CA 1
ATOM 719 C C . PHE A 1 101 ? 10.155 -12.593 -12.793 1.00 86.81 101 PHE A C 1
ATOM 721 O O . PHE A 1 101 ? 9.819 -13.675 -13.260 1.00 86.81 101 PHE A O 1
ATOM 728 N N . PHE A 1 102 ? 9.409 -11.496 -12.927 1.00 81.94 102 PHE A N 1
ATOM 729 C CA . PHE A 1 102 ? 8.100 -11.463 -13.585 1.00 81.94 102 PHE A CA 1
ATOM 730 C C . PHE A 1 102 ? 8.166 -11.002 -15.051 1.00 81.94 102 PHE A C 1
ATOM 732 O O . PHE A 1 102 ? 7.133 -10.710 -15.650 1.00 81.94 102 PHE A O 1
ATOM 739 N N . GLY A 1 103 ? 9.366 -10.883 -15.637 1.00 82.44 103 GLY A N 1
ATOM 740 C CA . GLY A 1 103 ? 9.541 -10.388 -17.009 1.00 82.44 103 GLY A CA 1
ATOM 741 C C . GLY A 1 103 ? 9.151 -8.913 -17.197 1.00 82.44 103 GLY A C 1
ATOM 742 O O . GLY A 1 103 ? 8.922 -8.466 -18.321 1.00 82.44 103 GLY A O 1
ATOM 743 N N . LEU A 1 104 ? 9.056 -8.146 -16.106 1.00 83.00 104 LEU A N 1
ATOM 744 C CA . LEU A 1 104 ? 8.731 -6.722 -16.114 1.00 83.00 104 LEU A CA 1
ATOM 745 C C . LEU A 1 104 ? 10.010 -5.873 -16.100 1.00 83.00 104 LEU A C 1
ATOM 747 O O . LEU A 1 104 ? 11.049 -6.260 -15.558 1.00 83.00 104 LEU A O 1
ATOM 751 N N . SER A 1 105 ? 9.938 -4.669 -16.674 1.00 85.38 105 SER A N 1
ATOM 752 C CA . SER A 1 105 ? 11.022 -3.694 -16.530 1.00 85.38 105 SER A CA 1
ATOM 753 C C . SER A 1 105 ? 11.101 -3.199 -15.081 1.00 85.38 105 SER A C 1
ATOM 755 O O . SER A 1 105 ? 10.095 -3.157 -14.372 1.00 85.38 105 SER A O 1
ATOM 757 N N . ARG A 1 106 ? 12.291 -2.768 -14.640 1.00 85.44 106 ARG A N 1
ATOM 758 C CA . ARG A 1 106 ? 12.494 -2.231 -13.278 1.00 85.44 106 ARG A CA 1
ATOM 759 C C . ARG A 1 106 ? 11.512 -1.096 -12.962 1.00 85.44 106 ARG A C 1
ATOM 761 O O . ARG A 1 106 ? 10.926 -1.073 -11.888 1.00 85.44 106 ARG A O 1
ATOM 768 N N . TYR A 1 107 ? 11.288 -0.202 -13.926 1.00 85.12 107 TYR A N 1
ATOM 769 C CA . TYR A 1 107 ? 10.345 0.910 -13.795 1.00 85.12 107 TYR A CA 1
ATOM 770 C C . TYR A 1 107 ? 8.890 0.442 -13.715 1.00 85.12 107 TYR A C 1
ATOM 772 O O . TYR A 1 107 ? 8.136 0.972 -12.907 1.00 85.12 107 TYR A O 1
ATOM 780 N N . ALA A 1 108 ? 8.498 -0.582 -14.479 1.00 83.06 108 ALA A N 1
ATOM 781 C CA . ALA A 1 108 ? 7.156 -1.151 -14.370 1.00 83.06 108 ALA A CA 1
ATOM 782 C C . ALA A 1 108 ? 6.907 -1.766 -12.983 1.00 83.06 108 ALA A C 1
ATOM 784 O O . ALA A 1 108 ? 5.830 -1.579 -12.422 1.00 83.06 108 ALA A O 1
ATOM 785 N N . GLY A 1 109 ? 7.911 -2.435 -12.406 1.00 84.75 109 GLY A N 1
ATOM 786 C CA . GLY A 1 109 ? 7.834 -2.946 -11.037 1.00 84.75 109 GLY A CA 1
ATOM 787 C C . GLY A 1 109 ? 7.692 -1.846 -9.989 1.00 84.75 109 GLY A C 1
ATOM 788 O O . GLY A 1 109 ? 6.866 -1.978 -9.094 1.00 84.75 109 GLY A O 1
ATOM 789 N N . ILE A 1 110 ? 8.436 -0.744 -10.126 1.00 86.06 110 ILE A N 1
ATOM 790 C CA . ILE A 1 110 ? 8.312 0.419 -9.231 1.00 86.06 110 ILE A CA 1
ATOM 791 C C . ILE A 1 110 ? 6.908 1.028 -9.322 1.00 86.06 110 ILE A C 1
ATOM 793 O O . ILE A 1 110 ? 6.277 1.264 -8.299 1.00 86.06 110 ILE A O 1
ATOM 797 N N . VAL A 1 111 ? 6.380 1.259 -10.528 1.00 83.44 111 VAL A N 1
ATOM 798 C CA . VAL A 1 111 ? 5.026 1.822 -10.689 1.00 83.44 111 VAL A CA 1
ATOM 799 C C . VAL A 1 111 ? 3.971 0.891 -10.076 1.00 83.44 111 VAL A C 1
ATOM 801 O O . VAL A 1 111 ? 3.046 1.359 -9.412 1.00 83.44 111 VAL A O 1
ATOM 804 N N . LEU A 1 112 ? 4.132 -0.427 -10.234 1.00 81.81 112 LEU A N 1
ATOM 805 C CA . LEU A 1 112 ? 3.236 -1.423 -9.648 1.00 81.81 112 LEU A CA 1
ATOM 806 C C . LEU A 1 112 ? 3.270 -1.411 -8.110 1.00 81.81 112 LEU A C 1
ATOM 808 O O . LEU A 1 112 ? 2.214 -1.423 -7.473 1.00 81.81 112 LEU A O 1
ATOM 812 N N . THR A 1 113 ? 4.457 -1.356 -7.497 1.00 83.56 113 THR A N 1
ATOM 813 C CA . THR A 1 113 ? 4.566 -1.301 -6.031 1.00 83.56 113 THR A CA 1
ATOM 814 C C . THR A 1 113 ? 4.073 0.031 -5.476 1.00 83.56 113 THR A C 1
ATOM 816 O O . THR A 1 113 ? 3.384 0.030 -4.460 1.00 83.56 113 THR A O 1
ATOM 819 N N . MET A 1 114 ? 4.306 1.152 -6.169 1.00 79.81 114 MET A N 1
ATOM 820 C CA . MET A 1 114 ? 3.767 2.464 -5.783 1.00 79.81 114 MET A CA 1
ATOM 821 C C . MET A 1 114 ? 2.235 2.514 -5.831 1.00 79.81 114 MET A C 1
ATOM 823 O O . MET A 1 114 ? 1.614 3.104 -4.949 1.00 79.81 114 MET A O 1
ATOM 827 N N . ASN A 1 115 ? 1.601 1.836 -6.795 1.00 79.88 115 ASN A N 1
ATOM 828 C CA . ASN A 1 115 ? 0.141 1.698 -6.819 1.00 79.88 115 ASN A CA 1
ATOM 829 C C . ASN A 1 115 ? -0.417 0.956 -5.590 1.00 79.88 115 ASN A C 1
ATOM 831 O O . ASN A 1 115 ? -1.574 1.147 -5.222 1.00 79.88 115 ASN A O 1
ATOM 835 N N . SER A 1 116 ? 0.403 0.121 -4.953 1.00 77.12 116 SER A N 1
ATOM 836 C CA . SER A 1 116 ? -0.003 -0.715 -3.821 1.00 77.12 116 SER A CA 1
ATOM 837 C C . SER A 1 116 ? 0.064 0.013 -2.469 1.00 77.12 116 SER A C 1
ATOM 839 O O . SER A 1 116 ? -0.382 -0.538 -1.466 1.00 77.12 116 SER A O 1
ATOM 841 N N . VAL A 1 117 ? 0.625 1.232 -2.423 1.00 77.81 117 VAL A N 1
ATOM 842 C CA . VAL A 1 117 ? 0.869 1.990 -1.178 1.00 77.81 117 VAL A CA 1
ATOM 843 C C . VAL A 1 117 ? -0.405 2.628 -0.630 1.00 77.81 117 VAL A C 1
ATOM 845 O O . VAL A 1 117 ? -0.607 2.664 0.580 1.00 77.81 117 VAL A O 1
ATOM 848 N N . MET A 1 118 ? -1.251 3.161 -1.514 1.00 75.94 118 MET A N 1
ATOM 849 C CA . MET A 1 118 ? -2.410 3.971 -1.135 1.00 75.94 118 MET A CA 1
ATOM 850 C C . MET A 1 118 ? -3.698 3.455 -1.773 1.00 75.94 118 MET A C 1
ATOM 852 O O . MET A 1 118 ? -3.696 2.732 -2.767 1.00 75.94 118 MET A O 1
ATOM 856 N N . GLY A 1 119 ? -4.829 3.860 -1.200 1.00 74.00 119 GLY A N 1
ATOM 857 C CA . GLY A 1 119 ? -6.135 3.679 -1.823 1.00 74.00 119 GLY A CA 1
ATOM 858 C C . GLY A 1 119 ? -6.376 4.658 -2.975 1.00 74.00 119 GLY A C 1
ATOM 859 O O . GLY A 1 119 ? -5.671 5.658 -3.144 1.00 74.00 119 GLY A O 1
ATOM 860 N N . PHE A 1 120 ? -7.424 4.386 -3.748 1.00 72.19 120 PHE A N 1
ATOM 861 C CA . PHE A 1 120 ? -7.959 5.336 -4.721 1.00 72.19 120 PHE A CA 1
ATOM 862 C C . PHE A 1 120 ? -8.495 6.599 -4.014 1.00 72.19 120 PHE A C 1
ATOM 864 O O . PHE A 1 120 ? -9.097 6.460 -2.946 1.00 72.19 120 PHE A O 1
ATOM 871 N N . PRO A 1 121 ? -8.329 7.816 -4.580 1.00 72.75 121 PRO A N 1
ATOM 872 C CA . PRO A 1 121 ? -7.678 8.148 -5.862 1.00 72.75 121 PRO A CA 1
ATOM 873 C C . PRO A 1 121 ? -6.166 8.398 -5.759 1.00 72.75 121 PRO A C 1
ATOM 875 O O . PRO A 1 121 ? -5.486 8.552 -6.772 1.00 72.75 121 PRO A O 1
ATOM 878 N N . VAL A 1 122 ? -5.635 8.470 -4.539 1.00 77.31 122 VAL A N 1
ATOM 879 C CA . VAL A 1 122 ? -4.266 8.924 -4.266 1.00 77.31 122 VAL A CA 1
ATOM 880 C C . VAL A 1 122 ? -3.231 8.022 -4.943 1.00 77.31 122 VAL A C 1
ATOM 882 O O . VAL A 1 122 ? -2.250 8.514 -5.493 1.00 77.31 122 VAL A O 1
ATOM 885 N N . ASN A 1 123 ? -3.470 6.714 -5.010 1.00 78.50 123 ASN A N 1
ATOM 886 C CA . ASN A 1 123 ? -2.585 5.791 -5.722 1.00 78.50 123 ASN A CA 1
ATOM 887 C C . ASN A 1 123 ? -2.420 6.073 -7.219 1.00 78.50 123 ASN A C 1
ATOM 889 O O . ASN A 1 123 ? -1.319 5.896 -7.733 1.00 78.50 123 ASN A O 1
ATOM 893 N N . GLN A 1 124 ? -3.457 6.550 -7.914 1.00 76.44 124 GLN A N 1
ATOM 894 C CA . GLN A 1 124 ? -3.350 6.927 -9.324 1.00 76.44 124 GLN A CA 1
ATOM 895 C C . GLN A 1 124 ? -2.425 8.128 -9.490 1.00 76.44 124 GLN A C 1
ATOM 897 O O . GLN A 1 124 ? -1.596 8.143 -10.398 1.00 76.44 124 GLN A O 1
ATOM 902 N N . MET A 1 125 ? -2.511 9.096 -8.573 1.00 81.31 125 MET A N 1
ATOM 903 C CA . MET A 1 125 ? -1.597 10.237 -8.552 1.00 81.31 125 MET A CA 1
ATOM 904 C C . MET A 1 125 ? -0.152 9.788 -8.299 1.00 81.31 125 MET A C 1
ATOM 906 O O . MET A 1 125 ? 0.752 10.207 -9.019 1.00 81.31 125 MET A O 1
ATOM 910 N N . LEU A 1 126 ? 0.083 8.895 -7.327 1.00 81.50 126 LEU A N 1
ATOM 911 C CA . LEU A 1 126 ? 1.428 8.365 -7.065 1.00 81.50 126 LEU A CA 1
ATOM 912 C C . LEU A 1 126 ? 1.975 7.558 -8.247 1.00 81.50 126 LEU A C 1
ATOM 914 O O . LEU A 1 126 ? 3.135 7.732 -8.619 1.00 81.50 126 LEU A O 1
ATOM 918 N N . ALA A 1 127 ? 1.158 6.699 -8.855 1.00 81.56 127 ALA A N 1
ATOM 919 C CA . ALA A 1 127 ? 1.560 5.910 -10.011 1.00 81.56 127 ALA A CA 1
ATOM 920 C C . ALA A 1 127 ? 1.901 6.808 -11.212 1.00 81.56 127 ALA A C 1
ATOM 922 O O . ALA A 1 127 ? 2.917 6.583 -11.867 1.00 81.56 127 ALA A O 1
ATOM 923 N N . ALA A 1 128 ? 1.119 7.866 -11.457 1.00 82.06 128 ALA A N 1
ATOM 924 C CA . ALA A 1 128 ? 1.420 8.865 -12.481 1.00 82.06 128 ALA A CA 1
ATOM 925 C C . ALA A 1 128 ? 2.763 9.565 -12.218 1.00 82.06 128 ALA A C 1
ATOM 927 O O . ALA A 1 128 ? 3.596 9.661 -13.118 1.00 82.06 128 ALA A O 1
ATOM 928 N N . ASN A 1 129 ? 3.017 9.979 -10.973 1.00 85.31 129 ASN A N 1
ATOM 929 C CA . ASN A 1 129 ? 4.288 10.596 -10.586 1.00 85.31 129 ASN A CA 1
ATOM 930 C C . ASN A 1 129 ? 5.477 9.642 -10.784 1.00 85.31 129 ASN A C 1
ATOM 932 O O . ASN A 1 129 ? 6.522 10.053 -11.288 1.00 85.31 129 ASN A O 1
ATOM 936 N N . ALA A 1 130 ? 5.311 8.358 -10.454 1.00 84.38 130 ALA A N 1
ATOM 937 C CA . ALA A 1 130 ? 6.330 7.336 -10.685 1.00 84.38 130 ALA A CA 1
ATOM 938 C C . ALA A 1 130 ? 6.615 7.121 -12.184 1.00 84.38 130 ALA A C 1
ATOM 940 O O . ALA A 1 130 ? 7.770 6.933 -12.568 1.00 84.38 130 ALA A O 1
ATOM 941 N N . VAL A 1 131 ? 5.591 7.197 -13.043 1.00 85.62 131 VAL A N 1
ATOM 942 C CA . VAL A 1 131 ? 5.761 7.160 -14.507 1.00 85.62 131 VAL A CA 1
ATOM 943 C C . VAL A 1 131 ? 6.504 8.404 -15.002 1.00 85.62 131 VAL A C 1
ATOM 945 O O . VAL A 1 131 ? 7.425 8.273 -15.805 1.00 85.62 131 VAL A O 1
ATOM 948 N N . CYS A 1 132 ? 6.177 9.598 -14.501 1.00 84.94 132 CYS A N 1
ATOM 949 C CA . CYS A 1 132 ? 6.882 10.836 -14.859 1.00 84.94 132 CYS A CA 1
ATOM 950 C C . CYS A 1 132 ? 8.370 10.804 -14.473 1.00 84.94 132 CYS A C 1
ATOM 952 O O . CYS A 1 132 ? 9.209 11.340 -15.200 1.00 84.94 132 CYS A O 1
ATOM 954 N N . ALA A 1 133 ? 8.720 10.134 -13.374 1.00 85.56 133 ALA A N 1
ATOM 955 C CA . ALA A 1 133 ? 10.106 9.939 -12.954 1.00 85.56 133 ALA A CA 1
ATOM 956 C C . ALA A 1 133 ? 10.892 8.943 -13.838 1.00 85.56 133 ALA A C 1
ATOM 958 O O . ALA A 1 133 ? 12.115 8.852 -13.721 1.00 85.56 133 ALA A O 1
ATOM 959 N N . ALA A 1 134 ? 10.226 8.194 -14.725 1.00 85.69 134 ALA A N 1
ATOM 960 C CA . ALA A 1 134 ? 10.887 7.271 -15.643 1.00 85.69 134 ALA A CA 1
ATOM 961 C C . ALA A 1 134 ? 11.537 8.003 -16.843 1.00 85.69 134 ALA A C 1
ATOM 963 O O . ALA A 1 134 ? 11.076 9.084 -17.231 1.00 85.69 134 ALA A O 1
ATOM 964 N N . PRO A 1 135 ? 12.572 7.407 -17.473 1.00 86.31 135 PRO A N 1
ATOM 965 C CA . PRO A 1 135 ? 13.184 7.916 -18.702 1.00 86.31 135 PRO A CA 1
ATOM 966 C C . PRO A 1 135 ? 12.161 8.128 -19.824 1.00 86.31 135 PRO A C 1
ATOM 968 O O . PRO A 1 135 ? 11.251 7.315 -19.983 1.00 86.31 135 PRO A O 1
ATOM 971 N N . GLU A 1 136 ? 12.343 9.166 -20.647 1.00 84.19 136 GLU A N 1
ATOM 972 C CA . GLU A 1 136 ? 11.350 9.588 -21.654 1.00 84.19 136 GLU A CA 1
ATOM 973 C C . GLU A 1 136 ? 10.913 8.471 -22.606 1.00 84.19 136 GLU A C 1
ATOM 975 O O . GLU A 1 136 ? 9.716 8.273 -22.809 1.00 84.19 136 GLU A O 1
ATOM 980 N N . HIS A 1 137 ? 11.858 7.668 -23.099 1.00 84.00 137 HIS A N 1
ATOM 981 C CA . HIS A 1 137 ? 11.574 6.543 -23.996 1.00 84.00 137 HIS A CA 1
ATOM 982 C C . HIS A 1 137 ? 10.708 5.435 -23.359 1.00 84.00 137 HIS A C 1
ATOM 984 O O . HIS A 1 137 ? 10.129 4.620 -24.074 1.00 84.00 137 HIS A O 1
ATOM 990 N N . LEU A 1 138 ? 10.600 5.394 -22.024 1.00 81.75 138 LEU A N 1
ATOM 991 C CA . LEU A 1 138 ? 9.775 4.435 -21.283 1.00 81.75 138 LEU A CA 1
ATOM 992 C C . LEU A 1 138 ? 8.441 5.026 -20.816 1.00 81.75 138 LEU A C 1
ATOM 994 O O . LEU A 1 138 ? 7.555 4.258 -20.450 1.00 81.75 138 LEU A O 1
ATOM 998 N N . ARG A 1 139 ? 8.253 6.351 -20.841 1.00 84.00 139 ARG A N 1
ATOM 999 C CA . ARG A 1 139 ? 7.036 6.992 -20.309 1.00 84.00 139 ARG A CA 1
ATOM 1000 C C . ARG A 1 139 ? 5.781 6.565 -21.061 1.00 84.00 139 ARG A C 1
ATOM 1002 O O . ARG A 1 139 ? 4.864 6.041 -20.440 1.00 84.00 139 ARG A O 1
ATOM 1009 N N . ALA A 1 140 ? 5.760 6.710 -22.385 1.00 80.56 140 ALA A N 1
ATOM 1010 C CA . ALA A 1 140 ? 4.617 6.327 -23.219 1.00 80.56 140 ALA A CA 1
ATOM 1011 C C . ALA A 1 140 ? 4.232 4.832 -23.103 1.00 80.56 140 ALA A C 1
ATOM 1013 O O . ALA A 1 140 ? 3.056 4.544 -22.863 1.00 80.56 140 ALA A O 1
ATOM 1014 N N . PRO A 1 141 ? 5.167 3.860 -23.194 1.00 81.12 141 PRO A N 1
ATOM 1015 C CA . PRO A 1 141 ? 4.814 2.448 -23.037 1.00 81.12 141 PRO A CA 1
ATOM 1016 C C . PRO A 1 141 ? 4.407 2.086 -21.602 1.00 81.12 141 PRO A C 1
ATOM 1018 O O . PRO A 1 141 ? 3.534 1.235 -21.420 1.00 81.12 141 PRO A O 1
ATOM 1021 N N . LEU A 1 142 ? 4.991 2.726 -20.579 1.00 80.12 142 LEU A N 1
ATOM 1022 C CA . LEU A 1 142 ? 4.559 2.542 -19.191 1.00 80.12 142 LEU A CA 1
ATOM 1023 C C . LEU A 1 142 ? 3.161 3.116 -18.981 1.00 80.12 142 LEU A C 1
ATOM 1025 O O . LEU A 1 142 ? 2.315 2.432 -18.422 1.00 80.12 142 LEU A O 1
ATOM 1029 N N . GLN A 1 143 ? 2.882 4.317 -19.476 1.00 79.19 143 GLN A N 1
ATOM 1030 C CA . GLN A 1 143 ? 1.576 4.951 -19.347 1.00 79.19 143 GLN A CA 1
ATOM 1031 C C . GLN A 1 143 ? 0.489 4.137 -20.060 1.00 79.19 143 GLN A C 1
ATOM 1033 O O . GLN A 1 143 ? -0.543 3.857 -19.456 1.00 79.19 143 GLN A O 1
ATOM 1038 N N . GLY A 1 144 ? 0.743 3.665 -21.285 1.00 73.12 144 GLY A N 1
ATOM 1039 C CA . GLY A 1 144 ? -0.201 2.835 -22.040 1.00 73.12 144 GLY A CA 1
ATOM 1040 C C . GLY A 1 144 ? -0.490 1.475 -21.394 1.00 73.12 144 GLY A C 1
ATOM 1041 O O . GLY A 1 144 ? -1.643 1.054 -21.338 1.00 73.12 144 GLY A O 1
ATOM 1042 N N . ARG A 1 145 ? 0.532 0.789 -20.859 1.00 71.38 145 ARG A N 1
ATOM 1043 C CA . ARG A 1 145 ? 0.352 -0.528 -20.217 1.00 71.38 145 ARG A CA 1
ATOM 1044 C C . ARG A 1 145 ? -0.160 -0.427 -18.784 1.00 71.38 145 ARG A C 1
ATOM 1046 O O . ARG A 1 145 ? -1.036 -1.194 -18.404 1.00 71.38 145 ARG A O 1
ATOM 1053 N N . LEU A 1 146 ? 0.388 0.481 -17.979 1.00 66.62 146 LEU A N 1
ATOM 1054 C CA . LEU A 1 146 ? 0.071 0.569 -16.556 1.00 66.62 146 LEU A CA 1
ATOM 1055 C C . LEU A 1 146 ? -1.197 1.371 -16.306 1.00 66.62 146 LEU A C 1
ATOM 1057 O O . LEU A 1 146 ? -2.025 0.870 -15.568 1.00 66.62 146 LEU A O 1
ATOM 1061 N N . MET A 1 147 ? -1.443 2.526 -16.934 1.00 62.34 147 MET A N 1
ATOM 1062 C CA . MET A 1 147 ? -2.681 3.273 -16.640 1.00 62.34 147 MET A CA 1
ATOM 1063 C C . MET A 1 147 ? -3.936 2.485 -17.042 1.00 62.34 147 MET A C 1
ATOM 1065 O O . MET A 1 147 ? -4.915 2.485 -16.304 1.00 62.34 147 MET A O 1
ATOM 1069 N N . GLY A 1 148 ? -3.878 1.714 -18.135 1.00 62.09 148 GLY A N 1
ATOM 1070 C CA . GLY A 1 148 ? -4.943 0.774 -18.506 1.00 62.09 148 GLY A CA 1
ATOM 1071 C C . GLY A 1 148 ? -5.174 -0.341 -17.474 1.00 62.09 148 GLY A C 1
ATOM 1072 O O . GLY A 1 148 ? -6.318 -0.691 -17.198 1.00 62.09 148 GLY A O 1
ATOM 1073 N N . LEU A 1 149 ? -4.110 -0.858 -16.849 1.00 57.41 149 LEU A N 1
ATOM 1074 C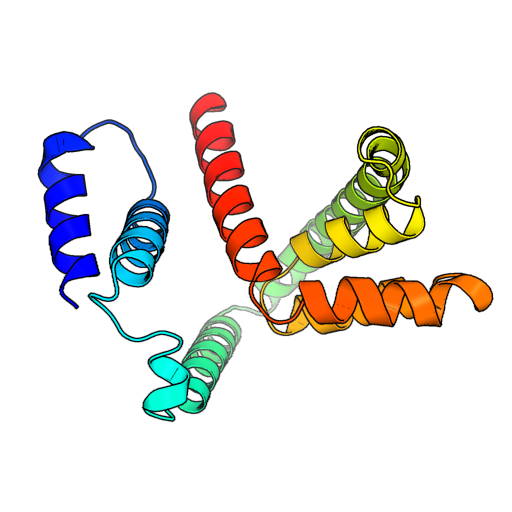 CA . LEU A 1 149 ? -4.190 -1.861 -15.776 1.00 57.41 149 LEU A CA 1
ATOM 1075 C C . LEU A 1 149 ? -4.546 -1.247 -14.403 1.00 57.41 149 LEU A C 1
ATOM 1077 O O . LEU A 1 149 ? -5.096 -1.934 -13.542 1.00 57.41 149 LEU A O 1
ATOM 1081 N N . LEU A 1 150 ? -4.250 0.037 -14.188 1.00 59.84 150 LEU A N 1
ATOM 1082 C CA . LEU A 1 150 ? -4.449 0.803 -12.949 1.00 59.84 150 LEU A CA 1
ATOM 1083 C C . LEU A 1 150 ? -5.849 1.426 -12.818 1.00 59.84 150 LEU A C 1
ATOM 1085 O O . LEU A 1 150 ? -6.210 1.888 -11.733 1.00 59.84 150 LEU A O 1
ATOM 1089 N N . HIS A 1 151 ? -6.669 1.411 -13.874 1.00 58.16 151 HIS A N 1
ATOM 1090 C CA . HIS A 1 151 ? -8.042 1.938 -13.877 1.00 58.16 151 HIS A CA 1
ATOM 1091 C C . HIS A 1 151 ? -9.052 1.057 -13.094 1.00 58.16 151 HIS A C 1
ATOM 1093 O O . HIS A 1 151 ? -10.092 0.672 -13.603 1.00 58.16 151 HIS A O 1
ATOM 1099 N N . MET A 1 152 ? -8.785 0.817 -11.803 1.00 54.47 152 MET A N 1
ATOM 1100 C CA . MET A 1 152 ? -9.607 0.155 -10.763 1.00 54.47 152 MET A CA 1
ATOM 1101 C C . MET A 1 152 ? -9.370 -1.339 -10.515 1.00 54.47 152 MET A C 1
ATOM 1103 O O . MET A 1 152 ? -9.418 -1.758 -9.357 1.00 54.47 152 MET A O 1
ATOM 1107 N N . SER A 1 153 ? -9.080 -2.152 -11.529 1.00 53.62 153 SER A N 1
ATOM 1108 C CA . SER A 1 153 ? -8.959 -3.613 -11.359 1.00 53.62 153 SER A CA 1
ATOM 1109 C C . SER A 1 153 ? -7.746 -4.013 -10.512 1.00 53.62 153 SER A C 1
ATOM 1111 O O . SER A 1 153 ? -7.886 -4.786 -9.565 1.00 53.62 153 SER A O 1
ATOM 1113 N N . THR A 1 154 ? -6.568 -3.441 -10.769 1.00 61.03 154 THR A N 1
ATOM 1114 C CA . THR A 1 154 ? -5.375 -3.713 -9.942 1.00 61.03 154 THR A CA 1
ATOM 1115 C C . THR A 1 154 ? -5.440 -3.070 -8.563 1.00 61.03 154 THR A C 1
ATOM 1117 O O . THR A 1 154 ? -4.847 -3.605 -7.636 1.00 61.03 154 THR A O 1
ATOM 1120 N N . VAL A 1 155 ? -6.186 -1.976 -8.384 1.00 63.22 155 VAL A N 1
ATOM 1121 C CA . VAL A 1 155 ? -6.379 -1.343 -7.068 1.00 63.22 155 VAL A CA 1
ATOM 1122 C C . VAL A 1 155 ? -7.176 -2.256 -6.145 1.00 63.22 155 VAL A C 1
ATOM 1124 O O . VAL A 1 155 ? -6.793 -2.452 -4.996 1.00 63.22 155 VAL A O 1
ATOM 1127 N N . LEU A 1 156 ? -8.256 -2.859 -6.648 1.00 64.06 156 LEU A N 1
ATOM 1128 C CA . LEU A 1 156 ? -9.069 -3.779 -5.856 1.00 64.06 156 LEU A CA 1
ATOM 1129 C C . LEU A 1 156 ? -8.305 -5.068 -5.530 1.00 64.06 156 LEU A C 1
ATOM 1131 O O . LEU A 1 156 ? -8.358 -5.539 -4.397 1.00 64.06 156 LEU A O 1
ATOM 1135 N N . ILE A 1 157 ? -7.567 -5.606 -6.507 1.00 69.25 157 ILE A N 1
ATOM 1136 C CA . ILE A 1 157 ? -6.744 -6.808 -6.324 1.00 69.25 157 ILE A CA 1
ATOM 1137 C C . ILE A 1 157 ? -5.608 -6.528 -5.338 1.00 69.25 157 ILE A C 1
ATOM 1139 O O . ILE A 1 157 ? -5.449 -7.271 -4.377 1.00 69.25 157 ILE A O 1
ATOM 1143 N N . SER A 1 158 ? -4.858 -5.442 -5.535 1.00 69.31 158 SER A N 1
ATOM 1144 C CA . SER A 1 158 ? -3.762 -5.039 -4.653 1.00 69.31 158 SER A CA 1
ATOM 1145 C C . SER A 1 158 ? -4.263 -4.785 -3.239 1.00 69.31 158 SER A C 1
ATOM 1147 O O . SER A 1 158 ? -3.737 -5.360 -2.298 1.00 69.31 158 SER A O 1
ATOM 1149 N N . ASN A 1 159 ? -5.317 -3.985 -3.065 1.00 70.81 159 ASN A N 1
ATOM 1150 C CA . ASN A 1 159 ? -5.835 -3.678 -1.734 1.00 70.81 159 ASN A CA 1
ATOM 1151 C C . ASN A 1 159 ? -6.418 -4.920 -1.055 1.00 70.81 159 ASN A C 1
ATOM 1153 O O . ASN A 1 159 ? -6.153 -5.148 0.121 1.00 70.81 159 ASN A O 1
ATOM 1157 N N . GLY A 1 160 ? -7.162 -5.756 -1.786 1.00 71.31 160 GLY A N 1
ATOM 1158 C CA . GLY A 1 160 ? -7.682 -7.017 -1.260 1.00 71.31 160 GLY A CA 1
ATOM 1159 C C . GLY A 1 160 ? -6.567 -7.970 -0.819 1.00 71.31 160 GLY A C 1
ATOM 1160 O O . GLY A 1 160 ? -6.625 -8.517 0.283 1.00 71.31 160 GLY A O 1
ATOM 1161 N N . LEU A 1 161 ? -5.525 -8.122 -1.641 1.00 75.69 161 LEU A N 1
ATOM 1162 C CA . LEU A 1 161 ? -4.378 -8.979 -1.347 1.00 75.69 161 LEU A CA 1
ATOM 1163 C C . LEU A 1 161 ? -3.517 -8.421 -0.205 1.00 75.69 161 LEU A C 1
ATOM 1165 O O . LEU A 1 161 ? -3.089 -9.183 0.657 1.00 75.69 161 LEU A O 1
ATOM 1169 N N . SER A 1 162 ? -3.319 -7.102 -0.143 1.00 75.69 162 SER A N 1
ATOM 1170 C CA . SER A 1 162 ? -2.618 -6.434 0.958 1.00 75.69 162 SER A CA 1
ATOM 1171 C C . SER A 1 162 ? -3.339 -6.648 2.284 1.00 75.69 162 SER A C 1
ATOM 1173 O O . SER A 1 162 ? -2.704 -7.027 3.263 1.00 75.69 162 SER A O 1
ATOM 1175 N N . ILE A 1 163 ? -4.666 -6.473 2.328 1.00 74.06 163 ILE A N 1
ATOM 1176 C CA . ILE A 1 163 ? -5.444 -6.707 3.553 1.00 74.06 163 ILE A CA 1
ATOM 1177 C C . ILE A 1 163 ? -5.337 -8.179 3.975 1.00 74.06 163 ILE A C 1
ATOM 1179 O O . ILE A 1 163 ? -5.142 -8.446 5.159 1.00 74.06 163 ILE A O 1
ATOM 1183 N N . LEU A 1 164 ? -5.414 -9.124 3.031 1.00 74.81 164 LEU A N 1
ATOM 1184 C CA . LEU A 1 164 ? -5.214 -10.558 3.279 1.00 74.81 164 LEU A CA 1
ATOM 1185 C C . LEU A 1 164 ? -3.841 -10.864 3.881 1.00 74.81 164 LEU A C 1
ATOM 1187 O O . LEU A 1 164 ? -3.763 -11.458 4.955 1.00 74.81 164 LEU A O 1
ATOM 1191 N N . LEU A 1 165 ? -2.772 -10.441 3.206 1.00 78.12 165 LEU A N 1
ATOM 1192 C CA . LEU A 1 165 ? -1.397 -10.715 3.616 1.00 78.12 165 LEU A CA 1
ATOM 1193 C C . LEU A 1 165 ? -1.078 -10.063 4.958 1.00 78.12 165 LEU A C 1
ATOM 1195 O O . LEU A 1 165 ? -0.563 -10.731 5.845 1.00 78.12 165 LEU A O 1
ATOM 1199 N N . ILE A 1 166 ? -1.431 -8.789 5.143 1.00 76.81 166 ILE A N 1
ATOM 1200 C CA . ILE A 1 166 ? -1.192 -8.081 6.404 1.00 76.81 166 ILE A CA 1
ATOM 1201 C C . ILE A 1 166 ? -1.998 -8.726 7.535 1.00 76.81 166 ILE A C 1
ATOM 1203 O O . ILE A 1 166 ? -1.445 -8.961 8.604 1.00 76.81 166 ILE A O 1
ATOM 1207 N N . SER A 1 167 ? -3.273 -9.069 7.313 1.00 70.56 167 SER A N 1
ATOM 1208 C CA . SER A 1 167 ? -4.091 -9.725 8.346 1.00 70.56 167 SER A CA 1
ATOM 1209 C C . SER A 1 167 ? -3.512 -11.085 8.745 1.00 70.56 167 SER A C 1
ATOM 1211 O O . SER A 1 167 ? -3.462 -11.403 9.934 1.00 70.56 167 SER A O 1
ATOM 1213 N N . ALA A 1 168 ? -3.029 -11.870 7.777 1.00 73.50 168 ALA A N 1
ATOM 1214 C CA . ALA A 1 168 ? -2.364 -13.141 8.044 1.00 73.50 168 ALA A CA 1
ATOM 1215 C C . ALA A 1 168 ? -1.049 -12.937 8.815 1.00 73.50 168 ALA A C 1
ATOM 1217 O O . ALA A 1 168 ? -0.851 -13.554 9.856 1.00 73.50 168 ALA A O 1
ATOM 1218 N N . LEU A 1 169 ? -0.188 -12.021 8.360 1.00 77.75 169 LEU A N 1
ATOM 1219 C CA . LEU A 1 169 ? 1.100 -11.727 8.995 1.00 77.75 169 LEU A CA 1
ATOM 1220 C C . LEU A 1 169 ? 0.938 -11.211 10.428 1.00 77.75 169 LEU A C 1
ATOM 1222 O O . LEU A 1 169 ? 1.644 -11.665 11.319 1.00 77.75 169 LEU A O 1
ATOM 1226 N N . VAL A 1 170 ? -0.016 -10.312 10.682 1.00 74.19 170 VAL A N 1
ATOM 1227 C CA . VAL A 1 170 ? -0.297 -9.803 12.035 1.00 74.19 170 VAL A CA 1
ATOM 1228 C C . VAL A 1 170 ? -0.821 -10.909 12.952 1.00 74.19 170 VAL A C 1
ATOM 1230 O O . VAL A 1 170 ? -0.519 -10.904 14.141 1.00 74.19 170 VAL A O 1
ATOM 1233 N N . THR A 1 171 ? -1.571 -11.873 12.415 1.00 70.50 171 THR A N 1
ATOM 1234 C CA . THR A 1 171 ? -2.040 -13.031 13.191 1.00 70.50 171 THR A CA 1
ATOM 1235 C C . THR A 1 171 ? -0.889 -13.959 13.586 1.00 70.50 171 THR A C 1
ATOM 1237 O O . THR A 1 171 ? -0.957 -14.564 14.645 1.00 70.50 171 THR A O 1
ATOM 1240 N N . LEU A 1 172 ? 0.179 -14.037 12.785 1.00 68.69 172 LEU A N 1
ATOM 1241 C CA . LEU A 1 172 ? 1.374 -14.839 13.089 1.00 68.69 172 LEU A CA 1
ATOM 1242 C C . LEU A 1 172 ? 2.316 -14.186 14.114 1.00 68.69 172 LEU A C 1
ATOM 1244 O O . LEU A 1 172 ? 3.174 -14.866 14.666 1.00 68.69 172 LEU A O 1
ATOM 1248 N N . VAL A 1 173 ? 2.199 -12.872 14.324 1.00 68.50 173 VAL A N 1
ATOM 1249 C CA . VAL A 1 173 ? 3.037 -12.097 15.261 1.00 68.50 173 VAL A CA 1
ATOM 1250 C C . VAL A 1 173 ? 2.373 -11.954 16.643 1.00 68.50 173 VAL A C 1
ATOM 1252 O O . VAL A 1 173 ? 3.015 -11.493 17.585 1.00 68.50 173 VAL A O 1
ATOM 1255 N N . ARG A 1 174 ? 1.099 -12.343 16.777 1.00 51.50 174 ARG A N 1
ATOM 1256 C CA . ARG A 1 174 ? 0.374 -12.419 18.055 1.00 51.50 174 ARG A CA 1
ATOM 1257 C C . ARG A 1 174 ? 0.526 -13.789 18.695 1.00 51.50 174 ARG A C 1
ATOM 1259 O O . ARG A 1 174 ? 0.593 -13.809 19.941 1.00 51.50 174 ARG A O 1
#

Secondary structure (DSSP, 8-state):
-HHHHHHHHHHHTTTTTS---HHHHHHHHHHHHHHTTSS-SSHHHHTT-HHHHHHHHHHHHHHHHHTS-HHHHHHHHHHHHHHHHHHHHHHHHHHHHHGGGGT--HHHHHHHHHHTTS-TTHHHHHHHHHHHTS-HHHHHHHIIIIIHHHTTHHHHHHHHHHHHHHHHHHHHH-

Foldseek 3Di:
DVLLVVLVVCCVPVCPPVQDDSVLSSLVSCVVCVVVVVDDDPVCVVVVVVVVVVVVVVVVVVVVVVPDDPVNVVVVPVVVVVCCVVVLVVQLVCQLVCCVVVVHHSLLSSLLSLLLPDAPPVSVVSSLVSLVPDDPVCNVVSCVPPVVVSPPPSRSVSPSVVSVVVSVVVVVVD

Sequence (174 aa):
MIVAVFNYALQGTALKGMNINPNITALLLGILVGNLGLIDRAPLFKCDAYGLLILSLMGLMANNLANTPLPKLLSLVAPTLTALLVGSAVLIACGAGLARFFGLSRYAGIVLTMNSVMGFPVNQMLAANAVCAAPEHLRAPLQGRLMGLLHMSTVLISNGLSILLISALVTLVR

Radius of gyration: 19.1 Å; chains: 1; bounding box: 42×41×44 Å

pLDDT: mean 81.03, std 8.78, range [51.5, 93.19]